Protein AF-A0ABD5DX77-F1 (afdb_monomer_lite)

Sequence (83 aa):
VLGMKLLRTSENPEYKYSLAFVGYGEESETAVIELTYNWGVDSYELGTAYGHIALSVDNAAEACERIRQNGGNVTREAGPVKG

Foldseek 3Di:
DQPWDFADKDDDVPQQKIWTWTDDDHPVPDDIDIDIDRPPDDDDDPDDPDDDDDDDDPDQQVSLVVCVVVVHDDPDHDDDDDD

Organism: Acinetobacter baumannii (NCBI:txid470)

Secondary structure (DSSP, 8-state):
----EEEEEEEETTTTEEEEEEESS-TTTS--EEEEEETT-------SS--------S-HHHHHHHHHHTT---SS-S-----

InterPro domains:
  IPR004360 Glyoxalase/fosfomycin resistance/dioxygenase domain [PF00903] (1-81)
  IPR018146 Glyoxalase I, conserved site [PS00935] (47-59)
  IPR029068 Glyoxalase/Bleomycin resistance protein/Dihydroxybiphenyl dioxygenase [G3DSA:3.10.180.10] (1-83)
  IPR029068 Glyoxalase/Bleomycin resistance protein/Dihydroxybiphenyl dioxygenase [SSF54593] (1-78)
  IPR037523 Vicinal oxygen chelate (VOC), core domain [PS51819] (1-83)

Radius of gyration: 15.81 Å; chains: 1; bounding box: 33×29×44 Å

Structure (mmCIF, N/CA/C/O backbone):
data_AF-A0ABD5DX77-F1
#
_entry.id   AF-A0ABD5DX77-F1
#
loop_
_atom_site.group_PDB
_atom_site.id
_atom_site.type_symbol
_atom_site.label_atom_id
_atom_site.label_alt_id
_atom_site.label_comp_id
_atom_site.label_asym_id
_atom_site.label_entity_id
_atom_site.label_seq_id
_atom_site.pdbx_PDB_ins_code
_atom_site.Cartn_x
_atom_site.Cartn_y
_atom_site.Cartn_z
_atom_site.occupancy
_atom_site.B_iso_or_equiv
_atom_site.auth_seq_id
_atom_site.auth_comp_id
_atom_site.auth_asym_id
_atom_site.auth_atom_id
_atom_site.pdbx_PDB_model_num
ATOM 1 N N . VAL A 1 1 ? -1.300 -8.485 -3.296 1.00 85.00 1 VAL A N 1
ATOM 2 C CA . VAL A 1 1 ? -0.969 -7.569 -4.419 1.00 85.00 1 VAL A CA 1
ATOM 3 C C . VAL A 1 1 ? 0.507 -7.166 -4.411 1.00 85.00 1 VAL A C 1
ATOM 5 O O . VAL A 1 1 ? 1.241 -7.641 -5.267 1.00 85.00 1 VAL A O 1
ATOM 8 N N . LEU A 1 2 ? 0.973 -6.356 -3.447 1.00 90.69 2 LEU A N 1
ATOM 9 C CA . LEU A 1 2 ? 2.337 -5.791 -3.469 1.00 90.69 2 LEU A CA 1
ATOM 10 C C . LEU A 1 2 ? 3.405 -6.617 -2.727 1.00 90.69 2 LEU A C 1
ATOM 12 O O . LEU A 1 2 ? 4.584 -6.357 -2.898 1.00 90.69 2 LEU A O 1
ATOM 16 N N . GLY A 1 3 ? 3.024 -7.641 -1.957 1.00 90.50 3 GLY A N 1
ATOM 17 C CA . GLY A 1 3 ? 3.980 -8.503 -1.240 1.00 90.50 3 GLY A CA 1
ATOM 18 C C . GLY A 1 3 ? 4.456 -7.953 0.110 1.00 90.50 3 GLY A C 1
ATOM 19 O O . GLY A 1 3 ? 5.327 -8.552 0.732 1.00 90.50 3 GLY A O 1
ATOM 20 N N . MET A 1 4 ? 3.879 -6.843 0.578 1.00 95.56 4 MET A N 1
ATOM 21 C CA . MET A 1 4 ? 4.086 -6.341 1.938 1.00 95.56 4 MET A CA 1
ATOM 22 C C . MET A 1 4 ? 3.505 -7.301 2.981 1.00 95.56 4 MET A C 1
ATOM 24 O O . MET A 1 4 ? 2.500 -7.974 2.736 1.00 95.56 4 MET A O 1
ATOM 28 N N . LYS A 1 5 ? 4.120 -7.318 4.161 1.00 96.88 5 LYS A N 1
ATOM 29 C CA . LYS A 1 5 ? 3.635 -8.027 5.347 1.00 96.88 5 LYS A CA 1
ATOM 30 C C . LYS A 1 5 ? 2.787 -7.087 6.198 1.00 96.88 5 LYS A C 1
ATOM 32 O O . LYS A 1 5 ? 3.098 -5.901 6.279 1.00 96.88 5 LYS A O 1
ATOM 37 N N . LEU A 1 6 ? 1.756 -7.625 6.850 1.00 97.56 6 LEU A N 1
ATOM 38 C CA . LEU A 1 6 ? 1.093 -6.953 7.967 1.00 97.56 6 LEU A CA 1
ATOM 39 C C . LEU A 1 6 ? 2.001 -7.068 9.191 1.00 97.56 6 LEU A C 1
ATOM 41 O O . LEU A 1 6 ? 2.236 -8.173 9.672 1.00 97.56 6 LEU A O 1
ATOM 45 N N . LEU A 1 7 ? 2.529 -5.937 9.646 1.00 97.81 7 LEU A N 1
ATOM 46 C CA . LEU A 1 7 ? 3.493 -5.870 10.744 1.00 97.81 7 LEU A CA 1
ATOM 47 C C . LEU A 1 7 ? 2.774 -5.711 12.080 1.00 97.81 7 LEU A C 1
ATOM 49 O O . LEU A 1 7 ? 3.065 -6.411 13.046 1.00 97.81 7 LEU A O 1
ATOM 53 N N . ARG A 1 8 ? 1.786 -4.814 12.115 1.00 97.62 8 ARG A N 1
ATOM 54 C CA . ARG A 1 8 ? 1.037 -4.487 13.324 1.00 97.62 8 ARG A CA 1
ATOM 55 C C . ARG A 1 8 ? -0.352 -3.980 12.978 1.00 97.62 8 ARG A C 1
ATOM 57 O O . ARG A 1 8 ? -0.549 -3.292 11.978 1.00 97.62 8 ARG A O 1
ATOM 64 N N . THR A 1 9 ? -1.306 -4.277 13.850 1.00 98.19 9 THR A N 1
ATOM 65 C CA . THR A 1 9 ? -2.621 -3.633 13.875 1.00 98.19 9 THR A CA 1
ATOM 66 C C . THR A 1 9 ? -2.825 -2.940 15.210 1.00 98.19 9 THR A C 1
ATOM 68 O O . THR A 1 9 ? -2.275 -3.356 16.230 1.00 98.19 9 THR A O 1
ATOM 71 N N . SER A 1 10 ? -3.623 -1.881 15.220 1.00 98.12 10 SER A N 1
ATOM 72 C CA . SER A 1 10 ? -4.038 -1.204 16.447 1.00 98.12 10 SER A CA 1
ATOM 73 C C . SER A 1 10 ? -5.464 -0.710 16.282 1.00 98.12 10 SER A C 1
ATOM 75 O O . SER A 1 10 ? -5.828 -0.239 15.209 1.00 98.12 10 SER A O 1
ATOM 77 N N . GLU A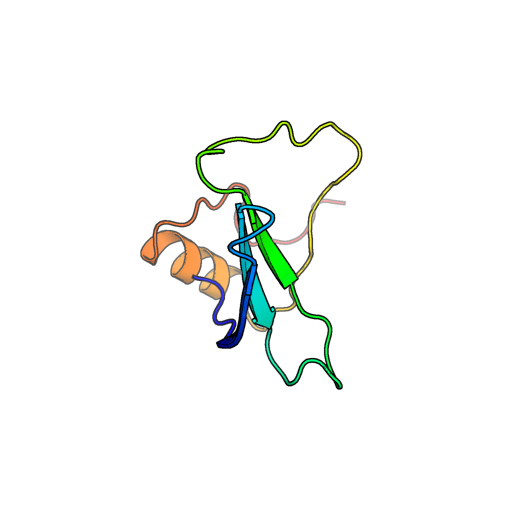 1 11 ? -6.272 -0.823 17.326 1.00 98.38 11 GLU A N 1
ATOM 78 C CA . GLU A 1 11 ? -7.639 -0.316 17.323 1.00 98.38 11 GLU A CA 1
ATOM 79 C C . GLU A 1 11 ? -7.818 0.683 18.448 1.00 98.38 11 GLU A C 1
ATOM 81 O O . GLU A 1 11 ? -7.284 0.511 19.546 1.00 98.38 11 GLU A O 1
ATOM 86 N N . ASN A 1 12 ? -8.605 1.715 18.170 1.00 98.00 12 ASN A N 1
ATOM 87 C CA . ASN A 1 12 ? -8.995 2.700 19.153 1.00 98.00 12 ASN A CA 1
ATOM 88 C C . ASN A 1 12 ? -10.523 2.841 19.156 1.00 98.00 12 ASN A C 1
ATOM 90 O O . ASN A 1 12 ? -11.068 3.651 18.402 1.00 98.00 12 ASN A O 1
ATOM 94 N N . PRO A 1 13 ? -11.236 2.049 19.981 1.00 98.06 13 PRO A N 1
ATOM 95 C CA . PRO A 1 13 ? -12.697 2.061 20.008 1.00 98.06 13 PRO A CA 1
ATOM 96 C C . PRO A 1 13 ? -13.297 3.386 20.481 1.00 98.06 13 PRO A C 1
ATOM 98 O O . PRO A 1 13 ? -14.382 3.755 20.037 1.00 98.06 13 PRO A O 1
ATOM 101 N N . GLU A 1 14 ? -12.594 4.106 21.360 1.00 98.31 14 GLU A N 1
ATOM 102 C CA . GLU A 1 14 ? -13.026 5.411 21.872 1.00 98.31 14 GLU A CA 1
ATOM 103 C C . GLU A 1 14 ? -13.126 6.438 20.738 1.00 98.31 14 GLU A C 1
ATOM 105 O O . GLU A 1 14 ? -14.138 7.126 20.602 1.00 98.31 14 GLU A O 1
ATOM 110 N N . TYR A 1 15 ? -12.112 6.471 19.871 1.00 97.81 15 TYR A N 1
ATOM 111 C CA . TYR A 1 15 ? -12.036 7.395 18.737 1.00 97.81 15 TYR A CA 1
ATOM 112 C C . TYR A 1 15 ? -12.469 6.778 17.398 1.00 97.81 15 TYR A C 1
ATOM 114 O O . TYR A 1 15 ? -12.430 7.452 16.372 1.00 97.81 15 TYR A O 1
ATOM 122 N N . LYS A 1 16 ? -12.932 5.523 17.408 1.00 98.31 16 LYS A N 1
ATOM 123 C CA . LYS A 1 16 ? -13.515 4.797 16.269 1.00 98.31 16 LYS A CA 1
ATOM 124 C C . LYS A 1 16 ? -12.616 4.731 15.028 1.00 98.31 16 LYS A C 1
ATOM 126 O O . LYS A 1 16 ? -13.054 5.045 13.918 1.00 98.31 16 LYS A O 1
ATOM 131 N N . TYR A 1 17 ? -11.379 4.274 15.203 1.00 98.44 17 TYR A N 1
ATOM 132 C CA . TYR A 1 17 ? -10.503 3.952 14.076 1.00 98.44 17 TYR A CA 1
ATOM 133 C C . TYR A 1 17 ? -9.702 2.666 14.298 1.00 98.44 17 TYR A C 1
ATOM 135 O O . TYR A 1 17 ? -9.417 2.267 15.431 1.00 98.44 17 TYR A O 1
ATOM 143 N N . SER A 1 18 ? -9.307 2.042 13.190 1.00 98.69 18 SER A N 1
ATOM 144 C CA . SER A 1 18 ? -8.372 0.916 13.150 1.00 98.69 18 SER A CA 1
ATOM 145 C C . SER A 1 18 ? -7.177 1.276 12.266 1.00 98.69 18 SER A C 1
ATOM 147 O O . SER A 1 18 ? -7.339 1.899 11.217 1.00 98.69 18 SER A O 1
ATOM 149 N N . LEU A 1 19 ? -5.977 0.885 12.687 1.00 98.50 19 LEU A N 1
ATOM 150 C CA . LEU A 1 19 ? -4.722 1.076 11.966 1.00 98.50 19 LEU A CA 1
ATOM 151 C C . LEU A 1 19 ? -4.153 -0.270 11.521 1.00 98.50 19 LEU A C 1
ATOM 153 O O . LEU A 1 19 ? -4.177 -1.239 12.286 1.00 98.50 19 LEU A O 1
ATOM 157 N N . ALA A 1 20 ? -3.569 -0.303 10.327 1.00 98.50 20 ALA A N 1
ATOM 158 C CA . ALA A 1 20 ? -2.753 -1.408 9.839 1.00 98.50 20 ALA A CA 1
ATOM 159 C C . ALA A 1 20 ? -1.415 -0.878 9.315 1.00 98.50 20 ALA A C 1
ATOM 161 O O . ALA A 1 20 ? -1.382 -0.004 8.453 1.00 98.50 20 ALA A O 1
ATOM 162 N N . PHE A 1 21 ? -0.318 -1.431 9.819 1.00 98.25 21 PHE A N 1
ATOM 163 C CA . PHE A 1 21 ? 1.042 -1.081 9.422 1.00 98.25 21 PHE A CA 1
ATOM 164 C C . PHE A 1 21 ? 1.573 -2.176 8.504 1.00 98.25 21 PHE A C 1
ATOM 166 O O . PHE A 1 21 ? 1.653 -3.340 8.908 1.00 98.25 21 PHE A O 1
ATOM 173 N N . VAL A 1 22 ? 1.905 -1.821 7.262 1.00 98.06 22 VAL A N 1
ATOM 174 C CA . VAL A 1 22 ? 2.400 -2.765 6.253 1.00 98.06 22 VAL A CA 1
ATOM 175 C C . VAL A 1 22 ? 3.752 -2.337 5.694 1.00 98.06 22 VAL A C 1
ATOM 177 O O . VAL A 1 22 ? 4.004 -1.154 5.470 1.00 98.06 22 VAL A O 1
ATOM 180 N N . GLY A 1 23 ? 4.633 -3.301 5.445 1.00 97.69 23 GLY A N 1
ATOM 181 C CA . GLY A 1 23 ? 5.981 -3.022 4.953 1.00 97.69 23 GLY A CA 1
ATOM 182 C C . GLY A 1 23 ? 6.740 -4.273 4.524 1.00 97.69 23 GLY A C 1
ATOM 183 O O . GLY A 1 23 ? 6.177 -5.368 4.462 1.00 97.69 23 GLY A O 1
ATOM 184 N N . TYR A 1 24 ? 8.024 -4.102 4.203 1.00 97.25 24 TYR A N 1
ATOM 185 C CA . TYR A 1 24 ? 8.914 -5.195 3.780 1.00 97.25 24 TYR A CA 1
ATOM 186 C C . TYR A 1 24 ? 9.923 -5.625 4.858 1.00 97.25 24 TYR A C 1
ATOM 188 O O . TYR A 1 24 ? 10.601 -6.635 4.678 1.00 97.25 24 TYR A O 1
ATOM 196 N N . GLY A 1 25 ? 9.988 -4.908 5.980 1.00 96.25 25 GLY A N 1
ATOM 197 C CA . GLY A 1 25 ? 10.812 -5.222 7.145 1.00 96.25 25 GLY A CA 1
ATOM 198 C C . GLY A 1 25 ? 10.190 -4.658 8.420 1.00 96.25 25 GLY A C 1
ATOM 199 O O . GLY A 1 25 ? 9.061 -4.169 8.390 1.00 96.25 25 GLY A O 1
ATOM 200 N N . GLU A 1 26 ? 10.917 -4.742 9.530 1.00 95.56 26 GLU A N 1
ATOM 201 C CA . GLU A 1 26 ? 10.465 -4.225 10.825 1.00 95.56 26 GLU A CA 1
ATOM 202 C C . GLU A 1 26 ? 10.262 -2.697 10.787 1.00 95.56 26 GLU A C 1
ATOM 204 O O . GLU A 1 26 ? 10.974 -1.975 10.077 1.00 95.56 26 GLU A O 1
ATOM 209 N N . GLU A 1 27 ? 9.309 -2.193 11.585 1.00 93.75 27 GLU A N 1
ATOM 210 C CA . GLU A 1 27 ? 8.982 -0.754 11.676 1.00 93.75 27 GLU A CA 1
ATOM 211 C C . GLU A 1 27 ? 10.179 0.094 12.149 1.00 93.75 27 GLU A C 1
ATOM 213 O O . GLU A 1 27 ? 10.286 1.267 11.806 1.00 93.75 27 GLU A O 1
ATOM 218 N N . SER A 1 28 ? 11.100 -0.491 12.921 1.00 95.56 28 SER A N 1
ATOM 219 C CA . SER A 1 28 ? 12.302 0.190 13.423 1.00 95.56 28 SER A CA 1
ATOM 220 C C . SER A 1 28 ? 13.420 0.333 12.390 1.00 95.56 28 SER A C 1
ATOM 222 O O . SER A 1 28 ? 14.366 1.083 12.620 1.00 95.56 28 SER A O 1
ATOM 224 N N . GLU A 1 29 ? 13.350 -0.406 11.283 1.00 96.38 29 GLU A N 1
ATOM 225 C CA . GLU A 1 29 ? 14.444 -0.523 10.310 1.00 96.38 29 GLU A CA 1
ATOM 226 C C . GLU A 1 29 ? 14.063 -0.016 8.919 1.00 96.38 29 GLU A C 1
ATOM 228 O O . GLU A 1 29 ? 14.933 0.338 8.122 1.00 96.38 29 GLU A O 1
ATOM 233 N N . THR A 1 30 ? 12.767 0.010 8.602 1.00 96.38 30 THR A N 1
ATOM 234 C CA . THR A 1 30 ? 12.273 0.295 7.254 1.00 96.38 30 THR A CA 1
ATOM 235 C C . THR A 1 30 ? 11.137 1.307 7.267 1.00 96.38 30 THR A C 1
ATOM 237 O O . THR A 1 30 ? 10.467 1.513 8.275 1.00 96.38 30 THR A O 1
ATOM 240 N N . ALA A 1 31 ? 10.900 1.942 6.120 1.00 96.94 31 ALA A N 1
ATOM 241 C CA . ALA A 1 31 ? 9.694 2.733 5.933 1.00 96.94 31 ALA A CA 1
ATOM 242 C C . ALA A 1 31 ? 8.473 1.810 5.812 1.00 96.94 31 ALA A C 1
ATOM 244 O O . ALA A 1 31 ? 8.488 0.838 5.049 1.00 96.94 31 ALA A O 1
ATOM 245 N N . VAL A 1 32 ? 7.406 2.157 6.527 1.00 97.56 32 VAL A N 1
ATOM 246 C CA . VAL A 1 32 ? 6.140 1.420 6.527 1.00 97.56 32 VAL A CA 1
ATOM 247 C C . VAL A 1 32 ? 5.000 2.318 6.072 1.00 97.56 32 VAL A C 1
ATOM 249 O O . VAL A 1 32 ? 5.064 3.542 6.192 1.00 97.56 32 VAL A O 1
ATOM 252 N N . ILE A 1 33 ? 3.951 1.702 5.538 1.00 97.94 33 ILE A N 1
ATOM 253 C CA . ILE A 1 33 ? 2.699 2.382 5.223 1.00 97.94 33 ILE A CA 1
ATOM 254 C C . ILE A 1 33 ? 1.743 2.134 6.384 1.00 97.94 33 ILE A C 1
ATOM 256 O O . ILE A 1 33 ? 1.357 0.994 6.645 1.00 97.94 33 ILE A O 1
ATOM 260 N N . GLU A 1 34 ? 1.358 3.211 7.060 1.00 98.12 34 GLU A N 1
ATOM 261 C CA . GLU A 1 34 ? 0.237 3.217 7.993 1.00 98.12 34 GLU A CA 1
ATOM 262 C C . GLU A 1 34 ? -1.060 3.453 7.212 1.00 98.12 34 GLU A C 1
ATOM 264 O O . GLU A 1 34 ? -1.214 4.454 6.512 1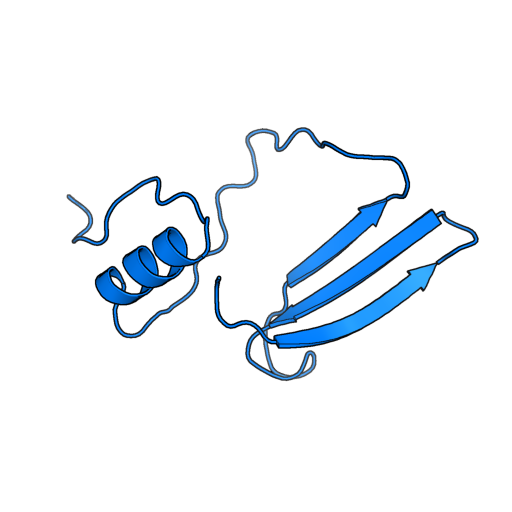.00 98.12 34 GLU A O 1
ATOM 269 N N . LEU A 1 35 ? -1.991 2.508 7.315 1.00 98.25 35 LEU A N 1
ATOM 270 C CA . LEU A 1 35 ? -3.335 2.611 6.766 1.00 98.25 35 LEU A CA 1
ATOM 271 C C . LEU A 1 35 ? -4.315 2.867 7.906 1.00 98.25 35 LEU A C 1
ATOM 273 O O . LEU A 1 35 ? -4.419 2.051 8.822 1.00 98.25 35 LEU A O 1
ATOM 277 N N . THR A 1 36 ? -5.063 3.962 7.817 1.00 98.56 36 THR A N 1
ATOM 278 C CA . THR A 1 36 ? -6.070 4.347 8.810 1.00 98.56 36 THR A CA 1
ATOM 279 C C . THR A 1 36 ? -7.469 4.125 8.253 1.00 98.56 36 THR A C 1
ATOM 281 O O . THR A 1 36 ? -7.855 4.730 7.254 1.00 98.56 36 THR A O 1
ATOM 284 N N . TYR A 1 37 ? -8.257 3.292 8.927 1.00 98.62 37 TYR A N 1
ATOM 285 C CA . TYR A 1 37 ? -9.685 3.150 8.674 1.00 98.62 37 TYR A CA 1
ATOM 286 C C . TYR A 1 37 ? -10.480 3.836 9.787 1.00 98.62 37 TYR A C 1
ATOM 288 O O . TYR A 1 37 ? -10.552 3.328 10.906 1.00 98.62 37 TYR A O 1
ATOM 296 N N . ASN A 1 38 ? -11.094 4.979 9.473 1.00 98.50 38 ASN A N 1
ATOM 297 C CA . ASN A 1 38 ? -12.087 5.609 10.344 1.00 98.50 38 ASN A CA 1
ATOM 298 C C . ASN A 1 38 ? -13.434 4.905 10.155 1.00 98.50 38 ASN A C 1
ATOM 300 O O . ASN A 1 38 ? -13.926 4.778 9.034 1.00 98.50 38 ASN A O 1
ATOM 304 N N . TRP A 1 39 ? -14.029 4.419 11.241 1.00 98.38 39 TRP A N 1
ATOM 305 C CA . TRP A 1 39 ? -15.182 3.529 11.154 1.00 98.38 39 TRP A CA 1
ATOM 306 C C . TRP A 1 39 ? -16.399 4.225 10.540 1.00 98.38 39 TRP A C 1
ATOM 308 O O . TRP A 1 39 ? -16.841 5.269 11.016 1.00 98.38 39 TRP A O 1
A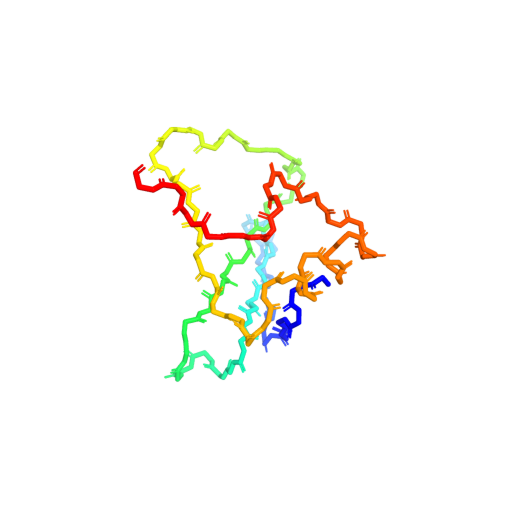TOM 318 N N . GLY A 1 40 ? -16.969 3.607 9.502 1.00 98.12 40 GLY A N 1
ATOM 319 C CA . GLY A 1 40 ? -18.117 4.149 8.771 1.00 98.12 40 GLY A CA 1
ATOM 320 C C . GLY A 1 40 ? -17.759 5.190 7.706 1.00 98.12 40 GLY A C 1
ATOM 321 O O . GLY A 1 40 ? -18.667 5.700 7.059 1.00 98.12 40 GLY A O 1
ATOM 322 N N . VAL A 1 41 ? -16.471 5.490 7.502 1.00 98.38 41 VAL A N 1
ATOM 323 C CA . VAL A 1 41 ? -15.992 6.338 6.402 1.00 98.38 41 VAL A CA 1
ATOM 324 C C . VAL A 1 41 ? -15.452 5.443 5.290 1.00 98.38 41 VAL A C 1
ATOM 326 O O . VAL A 1 41 ? -14.464 4.735 5.483 1.00 98.38 41 VAL A O 1
ATOM 329 N N . ASP A 1 42 ? -16.098 5.467 4.127 1.00 97.38 42 ASP A N 1
ATOM 330 C CA . ASP A 1 42 ? -15.786 4.594 2.987 1.00 97.38 42 ASP A CA 1
ATOM 331 C C . ASP A 1 42 ? -14.973 5.277 1.873 1.00 97.38 42 ASP A C 1
ATOM 333 O O . ASP A 1 42 ? -14.479 4.605 0.966 1.00 97.38 42 ASP A O 1
ATOM 337 N N . SER A 1 43 ? -14.811 6.600 1.935 1.00 97.50 43 SER A N 1
ATOM 338 C CA . SER A 1 43 ? -14.177 7.397 0.887 1.00 97.50 43 SER A CA 1
ATOM 339 C C . SER A 1 43 ? -13.516 8.668 1.433 1.00 97.50 43 SER A C 1
ATOM 341 O O . SER A 1 43 ? -13.921 9.216 2.457 1.00 97.50 43 SER A O 1
ATOM 343 N N . TYR A 1 44 ? -12.473 9.127 0.736 1.00 97.50 44 TYR A N 1
ATOM 344 C CA . TYR A 1 44 ? -11.739 10.362 1.027 1.00 97.50 44 TYR A CA 1
ATOM 345 C C . TYR A 1 44 ? -11.431 11.093 -0.278 1.00 97.50 44 TYR A C 1
ATOM 347 O O . TYR A 1 44 ? -11.205 10.465 -1.315 1.00 97.50 44 TYR A O 1
ATOM 355 N N . GLU A 1 45 ? -11.355 12.420 -0.219 1.00 97.94 45 GLU A N 1
ATOM 356 C CA . GLU A 1 45 ? -10.815 13.221 -1.314 1.00 97.94 45 GLU A CA 1
ATOM 357 C C . GLU A 1 45 ? -9.283 13.212 -1.257 1.00 97.94 45 GLU A C 1
ATOM 359 O O . GLU A 1 45 ? -8.685 13.608 -0.260 1.00 97.94 45 GLU A O 1
ATOM 364 N N . LEU A 1 46 ? -8.632 12.775 -2.339 1.00 97.44 46 LEU A N 1
ATOM 365 C CA . LEU A 1 46 ? -7.166 12.716 -2.410 1.00 97.44 46 LEU A CA 1
ATOM 366 C C . LEU A 1 46 ? -6.514 14.111 -2.470 1.00 97.44 46 LEU A C 1
ATOM 368 O O . LEU A 1 46 ? -5.376 14.298 -2.040 1.00 97.44 46 LEU A O 1
ATOM 372 N N . GLY A 1 47 ? -7.222 15.089 -3.039 1.00 97.88 47 GLY A N 1
ATOM 373 C CA . GLY A 1 47 ? -6.646 16.379 -3.410 1.00 97.88 47 GLY A CA 1
ATOM 374 C C . GLY A 1 47 ? -5.611 16.256 -4.536 1.00 97.88 47 GLY A C 1
ATOM 375 O O . GLY A 1 47 ? -5.575 15.270 -5.270 1.00 97.88 47 GLY A O 1
ATOM 376 N N . THR A 1 48 ? -4.771 17.282 -4.696 1.00 98.00 48 THR A N 1
ATOM 377 C CA . THR A 1 48 ? -3.795 17.378 -5.803 1.00 98.00 48 THR A CA 1
ATOM 378 C C . THR A 1 48 ? -2.339 17.466 -5.343 1.00 98.00 48 THR A C 1
ATOM 380 O O . THR A 1 48 ? -1.445 17.596 -6.175 1.00 98.00 48 THR A O 1
ATOM 383 N N . ALA A 1 49 ? -2.085 17.453 -4.031 1.00 98.06 49 ALA A N 1
ATOM 384 C CA . ALA A 1 49 ? -0.741 17.618 -3.478 1.00 98.06 49 ALA A CA 1
ATOM 385 C C . ALA A 1 49 ? 0.053 16.301 -3.447 1.00 98.06 49 ALA A C 1
ATOM 387 O O . ALA A 1 49 ? 1.244 16.289 -3.751 1.00 98.06 49 ALA A O 1
ATOM 388 N N . TYR A 1 50 ? -0.596 15.193 -3.080 1.00 97.69 50 TYR A N 1
ATOM 389 C CA . TYR A 1 50 ? 0.042 13.880 -3.023 1.00 97.69 50 TYR A CA 1
ATOM 390 C C . TYR A 1 50 ? 0.093 13.237 -4.415 1.00 97.69 50 TYR A C 1
ATOM 392 O O . TYR A 1 50 ? -0.929 13.112 -5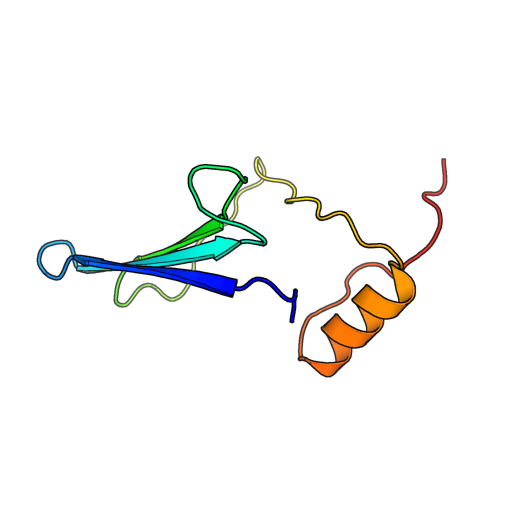.085 1.00 97.69 50 TYR A O 1
ATOM 400 N N . GLY A 1 51 ? 1.289 12.819 -4.841 1.00 97.06 51 GLY A N 1
ATOM 401 C CA . GLY A 1 51 ? 1.508 12.148 -6.124 1.00 97.06 51 GLY A CA 1
ATOM 402 C C . GLY A 1 51 ? 1.370 10.628 -6.024 1.00 97.06 51 GLY A C 1
ATOM 403 O O . GLY A 1 51 ? 0.366 10.055 -6.438 1.00 97.06 51 GLY A O 1
ATOM 404 N N . HIS A 1 52 ? 2.416 9.964 -5.529 1.00 96.56 52 HIS A N 1
ATOM 405 C CA . HIS A 1 52 ? 2.462 8.513 -5.336 1.00 96.56 52 HIS A CA 1
ATOM 406 C C . HIS A 1 52 ? 3.608 8.118 -4.393 1.00 96.56 52 HIS A C 1
ATOM 408 O O . HIS A 1 52 ? 4.551 8.882 -4.193 1.00 96.56 52 HIS A O 1
ATOM 414 N N . ILE A 1 53 ? 3.554 6.889 -3.876 1.00 96.31 53 ILE A N 1
ATOM 415 C CA . ILE A 1 53 ? 4.708 6.195 -3.294 1.00 96.31 53 ILE A CA 1
ATOM 416 C C . ILE A 1 53 ? 5.345 5.342 -4.392 1.00 96.31 53 ILE A C 1
ATOM 418 O O . ILE A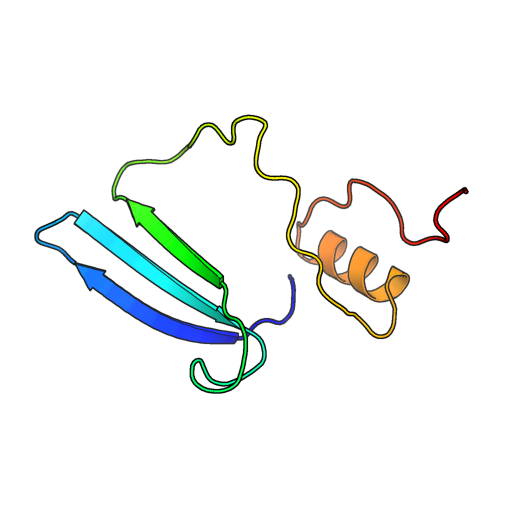 1 53 ? 4.646 4.656 -5.140 1.00 96.31 53 ILE A O 1
ATOM 422 N N . ALA A 1 54 ? 6.672 5.376 -4.481 1.00 95.88 54 ALA A N 1
ATOM 423 C CA . ALA A 1 54 ? 7.439 4.527 -5.382 1.00 95.88 54 ALA A CA 1
ATOM 424 C C . ALA A 1 54 ? 8.011 3.327 -4.617 1.00 95.88 54 ALA A C 1
ATOM 426 O O . ALA A 1 54 ? 8.609 3.489 -3.554 1.00 95.88 54 ALA A O 1
ATOM 427 N N . LEU A 1 55 ? 7.845 2.127 -5.175 1.00 94.81 55 LEU A N 1
ATOM 428 C CA . LEU A 1 55 ? 8.403 0.8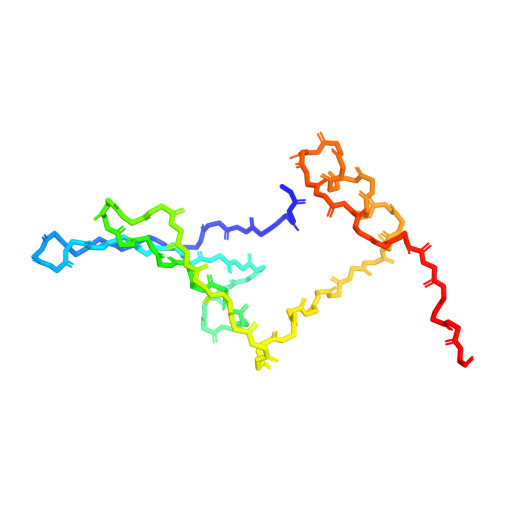88 -4.639 1.00 94.81 55 LEU A CA 1
ATOM 429 C C . LEU A 1 55 ? 9.390 0.311 -5.651 1.00 94.81 55 LEU A C 1
ATOM 431 O O . LEU A 1 55 ? 9.047 0.130 -6.819 1.00 94.81 55 LEU A O 1
ATOM 435 N N . SER A 1 56 ? 10.605 0.018 -5.192 1.00 94.38 56 SER A N 1
ATOM 436 C CA . SER A 1 56 ? 11.591 -0.706 -5.992 1.00 94.38 56 SER A CA 1
ATOM 437 C C . SER A 1 56 ? 11.165 -2.164 -6.159 1.00 94.38 56 SER A C 1
ATOM 439 O O . SER A 1 56 ? 10.691 -2.787 -5.207 1.00 94.38 56 SER A O 1
ATOM 441 N N . VAL A 1 57 ? 11.348 -2.703 -7.362 1.00 95.00 57 VAL A N 1
ATOM 442 C CA . VAL A 1 57 ? 11.120 -4.111 -7.694 1.00 95.00 57 VAL A CA 1
ATOM 443 C C . VAL A 1 57 ? 12.204 -4.579 -8.657 1.00 95.00 57 VAL A C 1
ATOM 445 O O . VAL A 1 57 ? 12.646 -3.806 -9.505 1.00 95.00 57 VAL A O 1
ATOM 448 N N . ASP A 1 58 ? 12.583 -5.852 -8.572 1.00 95.19 58 ASP A N 1
ATOM 449 C CA . ASP A 1 58 ? 13.614 -6.420 -9.452 1.00 95.19 58 ASP A CA 1
ATOM 450 C C . ASP A 1 58 ? 13.160 -6.465 -10.920 1.00 95.19 58 ASP A C 1
ATOM 452 O O . ASP A 1 58 ? 13.945 -6.232 -11.838 1.00 95.19 58 ASP A O 1
ATOM 456 N N . ASN A 1 59 ? 11.869 -6.732 -11.148 1.00 95.56 59 ASN A N 1
ATOM 457 C CA . ASN A 1 59 ? 11.263 -6.788 -12.474 1.00 95.56 59 ASN A CA 1
ATOM 458 C C . ASN A 1 59 ? 9.889 -6.105 -12.480 1.00 95.56 59 ASN A C 1
ATOM 460 O O . ASN A 1 59 ? 8.896 -6.642 -11.983 1.00 95.56 59 ASN A O 1
ATOM 464 N N . ALA A 1 60 ? 9.826 -4.917 -13.084 1.00 95.62 60 ALA A N 1
ATOM 465 C CA . ALA A 1 60 ? 8.598 -4.132 -13.162 1.00 95.62 60 ALA A CA 1
ATOM 466 C C . ALA A 1 60 ? 7.500 -4.806 -14.004 1.00 95.62 60 ALA A C 1
ATOM 468 O O . ALA A 1 60 ? 6.327 -4.691 -13.660 1.00 95.62 60 ALA A O 1
ATOM 469 N N . ALA A 1 61 ? 7.857 -5.532 -15.069 1.00 95.62 61 ALA A N 1
ATOM 470 C CA . ALA A 1 61 ? 6.878 -6.213 -15.918 1.00 95.62 61 ALA A CA 1
ATOM 471 C C . ALA A 1 61 ? 6.197 -7.363 -15.166 1.00 95.62 61 ALA A C 1
ATOM 473 O O . ALA A 1 61 ? 4.972 -7.476 -15.170 1.00 95.62 61 ALA A O 1
ATOM 474 N N . GLU A 1 62 ? 6.984 -8.165 -14.447 1.00 96.12 62 GLU A N 1
ATOM 475 C CA . GLU A 1 62 ? 6.454 -9.228 -13.591 1.00 96.12 62 GLU A CA 1
ATOM 476 C C . GLU A 1 62 ? 5.606 -8.661 -12.441 1.00 96.12 62 GLU A C 1
ATOM 478 O O . GLU A 1 62 ? 4.538 -9.189 -12.128 1.00 96.12 62 GLU A O 1
ATOM 483 N N . ALA A 1 63 ? 6.037 -7.547 -11.840 1.00 95.75 63 ALA A N 1
ATOM 484 C CA . ALA A 1 63 ? 5.271 -6.870 -10.800 1.00 95.75 63 ALA A CA 1
ATOM 485 C C . ALA A 1 63 ? 3.909 -6.371 -11.313 1.00 95.75 63 ALA A C 1
ATOM 487 O O . ALA A 1 63 ? 2.898 -6.625 -10.657 1.00 95.75 63 ALA A O 1
ATOM 488 N N . CYS A 1 64 ? 3.858 -5.717 -12.481 1.00 96.44 64 CYS A N 1
ATOM 489 C CA . CYS A 1 64 ? 2.606 -5.303 -13.122 1.00 96.44 64 CYS A CA 1
ATOM 490 C C . CYS A 1 64 ? 1.668 -6.494 -13.333 1.00 96.44 64 CYS A C 1
ATOM 492 O O . CYS A 1 64 ? 0.480 -6.402 -13.020 1.00 96.44 64 CYS A O 1
ATOM 494 N N . GLU A 1 65 ? 2.195 -7.628 -13.796 1.00 95.88 65 GLU A N 1
ATOM 495 C CA . GLU A 1 65 ? 1.347 -8.779 -14.082 1.00 95.88 65 GLU A CA 1
ATOM 496 C C . GLU A 1 65 ? 0.814 -9.448 -12.808 1.00 95.88 65 GLU A C 1
ATOM 498 O O . GLU A 1 65 ? -0.378 -9.743 -12.691 1.00 95.88 65 GLU A O 1
ATOM 503 N N . ARG A 1 66 ? 1.655 -9.563 -11.773 1.00 95.19 66 ARG A N 1
ATOM 504 C CA . ARG A 1 66 ? 1.214 -9.992 -10.440 1.00 95.19 66 ARG A CA 1
ATOM 505 C C . ARG A 1 66 ? 0.141 -9.062 -9.874 1.00 95.19 66 ARG A C 1
ATOM 507 O O . ARG A 1 66 ? -0.818 -9.541 -9.267 1.00 95.19 66 ARG A O 1
ATOM 514 N N . ILE A 1 67 ? 0.279 -7.746 -10.049 1.00 96.00 67 ILE A N 1
ATOM 515 C CA . ILE A 1 67 ? -0.716 -6.763 -9.595 1.00 96.00 67 ILE A CA 1
ATOM 516 C C . ILE A 1 67 ? -2.059 -7.017 -10.285 1.00 96.00 67 ILE A C 1
ATOM 518 O O . ILE A 1 67 ? -3.068 -7.144 -9.588 1.00 96.00 67 ILE A O 1
ATOM 522 N N . ARG A 1 68 ? -2.067 -7.171 -11.614 1.00 95.25 68 ARG A N 1
ATOM 523 C CA . ARG A 1 68 ? -3.279 -7.433 -12.404 1.00 95.25 68 ARG A CA 1
ATOM 524 C C . ARG A 1 68 ? -3.971 -8.730 -11.984 1.00 95.25 68 ARG A C 1
ATOM 526 O O . ARG A 1 68 ? -5.172 -8.729 -11.728 1.00 95.25 68 ARG A O 1
ATOM 533 N N . GLN A 1 69 ? -3.212 -9.815 -11.830 1.00 96.00 69 GLN A N 1
ATOM 534 C CA . GLN A 1 69 ? -3.738 -11.117 -11.394 1.00 96.00 69 GLN A CA 1
ATOM 535 C C . GLN A 1 69 ? -4.388 -11.074 -10.004 1.00 96.00 69 GLN A C 1
ATOM 537 O O . GLN A 1 69 ? -5.282 -11.863 -9.716 1.00 96.00 69 GLN A O 1
ATOM 542 N N . ASN A 1 70 ? -3.961 -10.147 -9.144 1.00 94.88 70 ASN A N 1
ATOM 543 C CA . ASN A 1 70 ? -4.507 -9.968 -7.800 1.00 94.88 70 ASN A CA 1
ATOM 544 C C . ASN A 1 70 ? -5.565 -8.847 -7.724 1.00 94.88 70 ASN A C 1
ATOM 546 O O . ASN A 1 70 ? -5.842 -8.350 -6.633 1.00 94.88 70 ASN A O 1
ATOM 550 N N . GLY A 1 71 ? -6.135 -8.427 -8.860 1.00 94.31 71 GLY A N 1
ATOM 551 C CA . GLY A 1 71 ? -7.214 -7.434 -8.920 1.00 94.31 71 GLY A CA 1
ATOM 552 C C . GLY A 1 71 ? -6.761 -5.977 -8.791 1.00 94.31 71 GLY A C 1
ATOM 553 O O . GLY A 1 71 ? -7.594 -5.090 -8.620 1.00 94.31 71 GLY A O 1
ATOM 554 N N . GLY A 1 72 ? -5.456 -5.706 -8.858 1.00 93.50 72 GLY A N 1
ATOM 555 C CA . GLY A 1 72 ? -4.934 -4.345 -8.898 1.00 93.50 72 GLY A CA 1
ATOM 556 C C . GLY A 1 72 ? -5.068 -3.711 -10.285 1.00 93.50 72 GLY A C 1
ATOM 557 O O . GLY A 1 72 ? -5.032 -4.394 -11.308 1.00 93.50 72 GLY A O 1
ATOM 558 N N . ASN A 1 73 ? -5.184 -2.383 -10.319 1.00 95.06 73 ASN A N 1
ATOM 559 C CA . ASN A 1 73 ? -5.283 -1.616 -11.557 1.00 95.06 73 ASN A CA 1
ATOM 560 C C . ASN A 1 73 ? -3.901 -1.114 -12.009 1.00 95.06 73 ASN A C 1
ATOM 562 O O . ASN A 1 73 ? -3.301 -0.263 -11.350 1.00 95.06 73 ASN A O 1
ATOM 566 N N . VAL A 1 74 ? -3.406 -1.619 -13.140 1.00 95.75 74 VAL A N 1
ATOM 567 C CA . VAL A 1 74 ? -2.172 -1.131 -13.775 1.00 95.75 74 VAL A CA 1
ATOM 568 C C . VAL A 1 74 ? -2.531 0.023 -14.709 1.00 95.75 74 VAL A C 1
ATOM 570 O O . VAL A 1 74 ? -3.087 -0.187 -15.781 1.00 95.75 74 VAL A O 1
ATOM 573 N N . THR A 1 75 ? -2.223 1.255 -14.300 1.00 95.00 75 THR A N 1
ATOM 574 C CA . THR A 1 75 ? -2.557 2.476 -15.063 1.00 95.00 75 THR A CA 1
ATOM 575 C C . THR A 1 75 ? -1.510 2.851 -16.112 1.00 95.00 75 THR A C 1
ATOM 577 O O . THR A 1 75 ? -1.795 3.615 -17.032 1.00 95.00 75 THR A O 1
ATOM 580 N N . ARG A 1 76 ? -0.294 2.313 -15.987 1.00 94.12 76 ARG A N 1
ATOM 581 C CA . ARG A 1 76 ? 0.802 2.449 -16.948 1.00 94.12 76 ARG A CA 1
ATOM 582 C C . ARG A 1 76 ? 1.608 1.155 -16.954 1.00 94.12 76 ARG A C 1
ATOM 584 O O . ARG A 1 76 ? 2.064 0.718 -15.901 1.00 94.12 76 ARG A O 1
ATOM 591 N N . GLU A 1 77 ? 1.803 0.575 -18.135 1.00 94.06 77 GLU A N 1
ATOM 592 C CA . GLU A 1 77 ? 2.615 -0.636 -18.293 1.00 94.06 77 GLU A CA 1
ATOM 593 C C . GLU A 1 77 ? 4.094 -0.388 -17.978 1.00 94.06 77 GLU A C 1
ATOM 595 O O . GLU A 1 77 ? 4.619 0.720 -18.154 1.00 94.06 77 GLU A O 1
ATOM 600 N N . ALA A 1 78 ? 4.776 -1.451 -17.553 1.00 94.69 78 ALA A N 1
ATOM 601 C CA . ALA A 1 78 ? 6.213 -1.432 -17.344 1.00 94.69 78 ALA A CA 1
ATOM 602 C C . ALA A 1 78 ? 6.950 -1.115 -18.652 1.00 94.69 78 ALA A C 1
ATOM 604 O O . ALA A 1 78 ? 6.721 -1.723 -19.697 1.00 94.69 78 ALA A O 1
ATOM 605 N N . GLY A 1 79 ? 7.869 -0.160 -18.583 1.00 92.31 79 GLY A N 1
ATOM 606 C CA . GLY A 1 79 ? 8.673 0.248 -19.721 1.00 92.31 79 GLY A CA 1
ATOM 607 C C . GLY A 1 79 ? 9.528 1.464 -19.387 1.00 92.31 79 GLY A C 1
ATOM 608 O O . GLY A 1 79 ? 9.270 2.146 -18.387 1.00 92.31 79 GLY A O 1
ATOM 609 N N . PRO A 1 80 ? 10.547 1.755 -20.210 1.00 90.25 80 PRO A N 1
ATOM 610 C CA . PRO A 1 80 ? 11.388 2.923 -20.008 1.00 90.25 80 PRO A CA 1
ATOM 611 C C . PRO A 1 80 ? 10.536 4.196 -19.989 1.00 90.25 80 PRO A C 1
ATOM 613 O O . PRO A 1 80 ? 9.536 4.324 -20.703 1.00 90.25 80 PRO A O 1
ATOM 616 N N . VAL A 1 81 ? 10.926 5.152 -19.147 1.00 87.38 81 VAL A N 1
ATOM 617 C CA . VAL A 1 81 ? 10.364 6.501 -19.213 1.00 87.38 81 VAL A CA 1
ATOM 618 C C . VAL A 1 81 ? 10.820 7.110 -20.534 1.00 87.38 81 VAL A C 1
ATOM 620 O O . VAL A 1 81 ? 12.010 7.098 -20.845 1.00 87.38 81 VAL A O 1
ATOM 623 N N . LYS A 1 82 ? 9.868 7.599 -21.332 1.00 77.00 82 LYS A N 1
ATOM 624 C CA . LYS A 1 82 ? 10.200 8.429 -22.488 1.00 77.00 82 LYS A CA 1
ATOM 625 C C . LYS A 1 82 ? 10.705 9.761 -21.935 1.00 77.00 82 LYS A C 1
ATOM 627 O O . LYS A 1 82 ? 9.958 10.414 -21.207 1.00 77.00 82 LYS A O 1
ATOM 632 N N . GLY A 1 83 ? 11.976 10.061 -22.193 1.00 59.91 83 GLY A N 1
ATOM 633 C CA . GLY A 1 83 ? 12.554 11.381 -21.937 1.00 59.91 83 GLY A CA 1
ATOM 634 C C . GLY A 1 83 ? 11.963 12.442 -22.850 1.00 59.91 83 GLY A C 1
ATOM 635 O O . GLY A 1 83 ? 11.384 12.060 -23.895 1.00 59.91 83 GLY A O 1
#

pLDDT: mean 95.56, std 5.09, range [59.91, 98.69]